Protein AF-A0A414ASW6-F1 (afdb_monomer)

Solvent-accessible surface area (backbone atoms only — not comparable to full-atom values): 5333 Å² total; per-residue (Å²): 131,83,59,65,66,58,54,51,49,54,51,51,54,54,50,50,75,64,55,57,93,88,65,80,80,41,69,66,51,53,50,52,53,57,56,71,71,50,68,59,85,84,69,51,55,70,62,54,53,51,48,51,50,71,71,44,89,60,50,64,61,51,39,50,54,45,23,75,77,69,75,45,54,53,69,57,51,52,52,48,47,57,65,69,69,59,125

Structure (mmCIF, N/CA/C/O backbone):
data_AF-A0A414ASW6-F1
#
_entry.id   AF-A0A414ASW6-F1
#
loop_
_atom_site.group_PDB
_atom_site.id
_atom_site.type_symbol
_atom_site.label_atom_id
_atom_site.label_alt_id
_atom_site.label_comp_id
_atom_site.label_asym_id
_atom_site.label_entity_id
_atom_site.label_seq_id
_atom_site.pdbx_PDB_ins_code
_atom_site.Cartn_x
_atom_site.Cartn_y
_atom_site.Cartn_z
_atom_site.occupancy
_atom_site.B_iso_or_equiv
_atom_site.auth_seq_id
_atom_site.auth_comp_id
_atom_site.auth_asym_id
_atom_site.auth_atom_id
_atom_site.pdbx_PDB_model_num
ATOM 1 N N . MET A 1 1 ? 16.892 20.405 -1.888 1.00 51.59 1 MET A N 1
ATOM 2 C CA . MET A 1 1 ? 17.398 19.043 -1.645 1.00 51.59 1 MET A CA 1
ATOM 3 C C . MET A 1 1 ? 16.539 18.162 -2.515 1.00 51.59 1 MET A C 1
ATOM 5 O O . MET A 1 1 ? 15.328 18.235 -2.354 1.00 51.59 1 MET A O 1
ATOM 9 N N . THR A 1 2 ? 17.115 17.525 -3.526 1.00 65.00 2 THR A N 1
ATOM 10 C CA . THR A 1 2 ? 16.330 16.721 -4.462 1.00 65.00 2 THR A CA 1
ATOM 11 C C . THR A 1 2 ? 15.831 15.479 -3.741 1.00 65.00 2 THR A C 1
ATOM 13 O O . THR A 1 2 ? 16.565 14.892 -2.945 1.00 65.00 2 THR A O 1
ATOM 16 N N . ASP A 1 3 ? 14.559 15.155 -3.938 1.00 91.06 3 ASP A N 1
ATOM 17 C CA . ASP A 1 3 ? 13.970 13.948 -3.380 1.00 91.06 3 ASP A CA 1
ATOM 18 C C . ASP A 1 3 ? 14.385 12.779 -4.268 1.00 91.06 3 ASP A C 1
ATOM 20 O O . ASP A 1 3 ? 13.807 12.557 -5.330 1.00 91.06 3 ASP A O 1
ATOM 24 N N . TRP A 1 4 ? 15.423 12.064 -3.838 1.00 93.12 4 TRP A N 1
ATOM 25 C CA . TRP A 1 4 ? 15.940 10.882 -4.527 1.00 93.12 4 TRP A CA 1
ATOM 26 C C . TRP A 1 4 ? 14.847 9.854 -4.838 1.00 93.12 4 TRP A C 1
ATOM 28 O O . TRP A 1 4 ? 14.940 9.144 -5.833 1.00 93.12 4 TRP A O 1
ATOM 38 N N . THR A 1 5 ? 13.789 9.800 -4.027 1.00 94.50 5 THR A N 1
ATOM 39 C CA . THR A 1 5 ? 12.652 8.905 -4.256 1.00 94.50 5 THR A CA 1
ATOM 40 C C . THR A 1 5 ? 11.904 9.275 -5.531 1.00 94.50 5 THR A C 1
ATOM 42 O O . THR A 1 5 ? 11.555 8.393 -6.309 1.00 94.50 5 THR A O 1
ATOM 45 N N . LEU A 1 6 ? 11.680 10.571 -5.771 1.00 94.88 6 LEU A N 1
ATOM 46 C CA . LEU A 1 6 ? 10.994 11.043 -6.975 1.00 94.88 6 LEU A CA 1
ATOM 47 C C . LEU A 1 6 ? 11.832 10.778 -8.226 1.00 94.88 6 LEU A C 1
ATOM 49 O O . LEU A 1 6 ? 11.291 10.323 -9.229 1.00 94.88 6 LEU A O 1
ATOM 53 N N . GLU A 1 7 ? 13.150 10.984 -8.149 1.00 95.75 7 GLU A N 1
ATOM 54 C CA . GLU A 1 7 ? 14.059 10.661 -9.257 1.00 95.75 7 GLU A CA 1
ATOM 55 C C . GLU A 1 7 ? 14.021 9.161 -9.593 1.00 95.75 7 GLU A C 1
ATOM 57 O O . GLU A 1 7 ? 13.907 8.791 -10.760 1.00 95.75 7 GLU A O 1
ATOM 62 N N . MET A 1 8 ? 14.031 8.292 -8.577 1.00 96.06 8 MET A N 1
ATOM 63 C CA . MET A 1 8 ? 13.923 6.844 -8.779 1.00 96.06 8 MET A CA 1
ATOM 64 C C . MET A 1 8 ? 12.572 6.428 -9.373 1.00 96.06 8 MET A C 1
ATOM 66 O O . MET A 1 8 ? 12.538 5.551 -10.235 1.00 96.06 8 MET A O 1
ATOM 70 N N . ILE A 1 9 ? 11.466 7.049 -8.946 1.00 95.50 9 ILE A N 1
ATOM 71 C CA . ILE A 1 9 ? 10.138 6.799 -9.529 1.00 95.50 9 ILE A CA 1
ATOM 72 C C . ILE A 1 9 ? 10.149 7.152 -11.018 1.00 95.50 9 ILE A C 1
ATOM 74 O O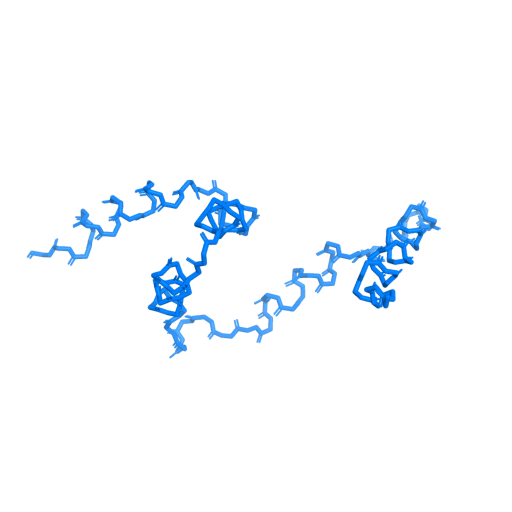 . ILE A 1 9 ? 9.762 6.322 -11.838 1.00 95.50 9 ILE A O 1
ATOM 78 N N . GLU A 1 10 ? 10.661 8.330 -11.383 1.00 95.06 10 GLU A N 1
ATOM 79 C CA . GLU A 1 10 ? 10.743 8.744 -12.787 1.00 95.06 10 GLU A CA 1
ATOM 80 C C . GLU A 1 10 ? 11.588 7.784 -13.637 1.00 95.06 10 GLU A C 1
ATOM 82 O O . GLU A 1 10 ? 11.276 7.539 -14.804 1.00 95.06 10 GLU A O 1
ATOM 87 N N . GLU A 1 11 ? 12.686 7.262 -13.091 1.00 94.94 11 GLU A N 1
ATOM 88 C CA . GLU A 1 11 ? 13.515 6.274 -13.785 1.00 94.94 11 GLU A CA 1
ATOM 89 C C . GLU A 1 11 ? 12.776 4.948 -13.988 1.00 94.94 11 GLU A C 1
ATOM 91 O O . GLU A 1 11 ? 12.793 4.411 -15.098 1.00 94.94 11 GLU A O 1
ATOM 96 N N . VAL A 1 12 ? 12.080 4.448 -12.964 1.00 94.00 12 VAL A N 1
ATOM 97 C CA . VAL A 1 12 ? 11.275 3.220 -13.063 1.00 94.00 12 VAL A CA 1
ATOM 98 C C . VAL A 1 12 ? 10.141 3.384 -14.075 1.00 94.00 12 VAL A C 1
ATOM 100 O O . VAL A 1 12 ? 9.959 2.518 -14.929 1.00 94.00 12 VAL A O 1
ATOM 103 N N . GLU A 1 13 ? 9.423 4.508 -14.056 1.00 93.62 13 GLU A N 1
ATOM 104 C CA . GLU A 1 13 ? 8.359 4.797 -15.026 1.00 93.62 13 GLU A CA 1
ATOM 105 C C . GLU A 1 13 ? 8.896 4.836 -16.464 1.00 93.62 13 GLU A C 1
ATOM 107 O O . GLU A 1 13 ? 8.291 4.265 -17.377 1.00 93.62 13 GLU A O 1
ATOM 112 N N . LYS A 1 14 ? 10.072 5.445 -16.676 1.00 93.19 14 LYS A N 1
ATOM 113 C CA . LYS A 1 14 ? 10.748 5.433 -17.983 1.00 93.19 14 LYS A CA 1
ATOM 114 C C . LYS A 1 14 ? 11.116 4.016 -18.410 1.00 93.19 14 LYS A C 1
ATOM 116 O O . LYS A 1 14 ? 10.967 3.696 -19.588 1.00 93.19 14 LYS A O 1
ATOM 121 N N . LEU A 1 15 ? 11.609 3.174 -17.503 1.00 91.75 15 LEU A N 1
ATOM 122 C CA . LEU A 1 15 ? 11.939 1.783 -17.823 1.00 91.75 15 LEU A CA 1
ATOM 123 C C . LEU A 1 15 ? 10.682 0.984 -18.191 1.00 91.75 15 LEU A C 1
ATOM 125 O O . LEU A 1 15 ? 10.688 0.345 -19.239 1.00 91.75 15 LEU A O 1
ATOM 129 N N . ASN A 1 16 ? 9.596 1.112 -17.420 1.00 88.94 16 ASN A N 1
ATOM 130 C CA . ASN A 1 16 ? 8.322 0.431 -17.680 1.00 88.94 16 ASN A CA 1
ATOM 131 C C . ASN A 1 16 ? 7.752 0.745 -19.072 1.00 88.94 16 ASN A C 1
ATOM 133 O O . ASN A 1 16 ? 7.335 -0.159 -19.791 1.00 88.94 16 ASN A O 1
ATOM 137 N N . VAL A 1 17 ? 7.755 2.020 -19.483 1.00 85.19 17 VAL A N 1
ATOM 138 C CA . VAL A 1 17 ? 7.255 2.435 -20.812 1.00 85.19 17 VAL A CA 1
ATOM 139 C C . VAL A 1 17 ? 8.114 1.872 -21.950 1.00 85.19 17 VAL A C 1
ATOM 141 O O . VAL A 1 17 ? 7.619 1.655 -23.056 1.00 85.19 17 VAL A O 1
ATOM 144 N N . ASN A 1 18 ? 9.400 1.636 -21.690 1.00 83.00 18 ASN A N 1
ATOM 145 C CA . ASN A 1 18 ? 10.348 1.131 -22.679 1.00 83.00 18 ASN A CA 1
ATOM 146 C C . ASN A 1 18 ? 10.471 -0.402 -22.682 1.00 83.00 18 ASN A C 1
ATOM 148 O O . ASN A 1 18 ? 11.254 -0.932 -23.476 1.00 83.00 18 ASN A O 1
ATOM 152 N N . THR A 1 19 ? 9.710 -1.116 -21.845 1.00 77.06 19 THR A N 1
ATOM 153 C CA . THR A 1 19 ? 9.687 -2.582 -21.811 1.00 77.06 19 THR A CA 1
ATOM 154 C C . THR A 1 19 ? 9.183 -3.132 -23.156 1.00 77.06 19 THR A C 1
ATOM 156 O O . THR A 1 19 ? 8.043 -2.869 -23.549 1.00 77.06 19 THR A O 1
ATOM 159 N N . PRO A 1 20 ? 10.010 -3.881 -23.914 1.00 75.81 20 PRO A N 1
ATOM 160 C CA . PRO A 1 20 ? 9.627 -4.441 -25.204 1.00 75.81 20 PRO A CA 1
ATOM 161 C C . PRO A 1 20 ? 8.394 -5.344 -25.118 1.00 75.81 20 PRO A C 1
ATOM 163 O O . PRO A 1 20 ? 8.253 -6.145 -24.196 1.00 75.81 20 PRO A O 1
ATOM 166 N N . TYR A 1 21 ? 7.542 -5.285 -26.143 1.00 66.50 21 TYR A N 1
ATOM 167 C CA . TYR A 1 21 ? 6.352 -6.129 -26.246 1.00 66.50 21 TYR A CA 1
ATOM 168 C C . TYR A 1 21 ? 6.717 -7.621 -26.143 1.00 66.50 21 TYR A C 1
ATOM 170 O O . TYR A 1 21 ? 7.477 -8.140 -26.964 1.00 66.50 21 TYR A O 1
ATOM 178 N N . GLY A 1 22 ? 6.175 -8.305 -25.133 1.00 65.62 22 GLY A N 1
ATOM 179 C CA . GLY A 1 22 ? 6.459 -9.715 -24.842 1.00 65.62 22 GLY A CA 1
ATOM 180 C C . GLY A 1 22 ? 7.517 -9.959 -23.758 1.00 65.62 22 GLY A C 1
ATOM 181 O O . GLY A 1 22 ? 7.710 -11.114 -23.379 1.00 65.62 22 GLY A O 1
ATOM 182 N N . GLN A 1 23 ? 8.171 -8.919 -23.223 1.00 69.50 23 GLN A N 1
ATOM 183 C CA . GLN A 1 23 ? 8.809 -9.011 -21.906 1.00 69.50 23 GLN A CA 1
ATOM 184 C C . GLN A 1 23 ?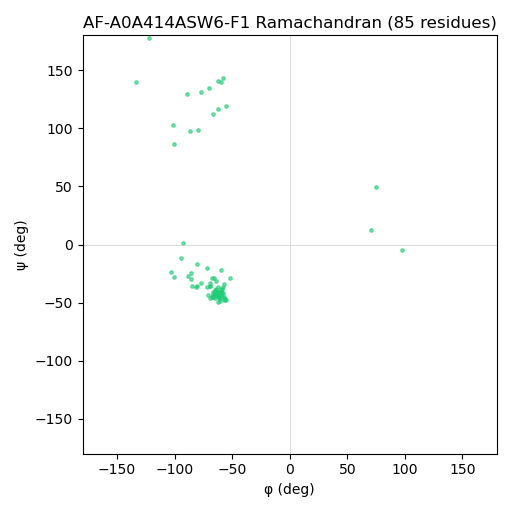 7.738 -8.904 -20.818 1.00 69.50 23 GLN A C 1
ATOM 186 O O . GLN A 1 23 ? 6.871 -8.041 -20.874 1.00 69.50 23 GLN A O 1
ATOM 191 N N . ILE A 1 24 ? 7.794 -9.830 -19.860 1.00 72.06 24 ILE A N 1
ATOM 192 C CA . ILE A 1 24 ? 6.758 -10.032 -18.835 1.00 72.06 24 ILE A CA 1
ATOM 193 C C . ILE A 1 24 ? 7.091 -9.261 -17.546 1.00 72.06 24 ILE A C 1
ATOM 195 O O . ILE A 1 24 ? 6.249 -9.161 -16.675 1.00 72.06 24 ILE A O 1
ATOM 199 N N . ILE A 1 25 ? 8.310 -8.728 -17.399 1.00 83.38 25 ILE A N 1
ATOM 200 C CA . ILE A 1 25 ? 8.768 -8.124 -16.141 1.00 83.38 25 ILE A CA 1
ATOM 201 C C . ILE A 1 25 ? 8.681 -6.600 -16.240 1.00 83.38 25 ILE A C 1
ATOM 203 O O . ILE A 1 25 ? 9.537 -5.959 -16.848 1.00 83.38 25 ILE A O 1
ATOM 207 N N . ASP A 1 26 ? 7.658 -6.043 -15.611 1.00 88.19 26 ASP A N 1
ATOM 208 C CA . ASP A 1 26 ? 7.465 -4.621 -15.331 1.00 88.19 26 ASP A CA 1
ATOM 209 C C . ASP A 1 26 ? 7.320 -4.396 -13.814 1.00 88.19 26 ASP A C 1
ATOM 211 O O . ASP A 1 26 ? 7.375 -5.345 -13.023 1.00 88.19 26 ASP A O 1
ATOM 215 N N . ALA A 1 27 ? 7.180 -3.137 -13.384 1.00 91.00 27 ALA A N 1
ATOM 216 C CA . ALA A 1 27 ? 7.027 -2.831 -11.960 1.00 91.00 27 ALA A CA 1
ATOM 217 C C . ALA A 1 27 ? 5.829 -3.550 -11.316 1.00 91.00 27 ALA A C 1
ATOM 219 O O . ALA A 1 27 ? 5.937 -3.953 -10.159 1.00 91.00 27 ALA A O 1
ATOM 220 N N . ASP A 1 28 ? 4.733 -3.757 -12.052 1.00 89.31 28 ASP A N 1
ATOM 221 C CA . ASP A 1 28 ? 3.543 -4.444 -11.539 1.00 89.31 28 ASP A CA 1
ATOM 222 C C . ASP A 1 28 ? 3.835 -5.925 -11.277 1.00 89.31 28 ASP A C 1
ATOM 224 O O . ASP A 1 28 ? 3.525 -6.445 -10.203 1.00 89.31 28 ASP A O 1
ATOM 228 N N . THR A 1 29 ? 4.508 -6.599 -12.211 1.00 90.25 29 THR A N 1
ATOM 229 C CA . THR A 1 29 ? 4.916 -8.002 -12.052 1.00 90.25 29 THR A CA 1
ATOM 230 C C . THR A 1 29 ? 5.875 -8.173 -10.870 1.00 90.25 29 THR A C 1
ATOM 232 O O . THR A 1 29 ? 5.692 -9.073 -10.051 1.00 90.25 29 THR A O 1
ATOM 235 N N . ILE A 1 30 ? 6.843 -7.261 -10.712 1.00 92.00 30 ILE A N 1
ATOM 236 C CA . ILE A 1 30 ? 7.768 -7.258 -9.564 1.00 92.00 30 ILE A CA 1
ATOM 237 C C . ILE A 1 30 ? 7.018 -7.011 -8.244 1.00 92.00 30 ILE A C 1
ATOM 239 O O . ILE A 1 30 ? 7.332 -7.632 -7.225 1.00 92.00 30 ILE A O 1
ATOM 243 N N . LEU A 1 31 ? 6.029 -6.113 -8.241 1.00 91.44 31 LEU A N 1
ATOM 244 C CA . LEU A 1 31 ? 5.218 -5.820 -7.060 1.00 91.44 31 LEU A CA 1
ATOM 245 C C . LEU A 1 31 ? 4.397 -7.041 -6.627 1.00 91.44 31 LEU A C 1
ATOM 247 O O . LEU A 1 31 ? 4.357 -7.356 -5.436 1.00 91.44 31 LEU A O 1
ATOM 251 N N . VAL A 1 32 ? 3.791 -7.758 -7.578 1.00 89.88 32 VAL A N 1
ATOM 252 C CA . VAL A 1 32 ? 3.060 -9.006 -7.304 1.00 89.88 32 VAL A CA 1
ATOM 253 C C . VAL A 1 32 ? 3.985 -10.061 -6.694 1.00 89.88 32 VAL A C 1
ATOM 255 O O . VAL A 1 32 ? 3.627 -10.649 -5.672 1.00 89.88 32 VAL A O 1
ATOM 258 N N . ASP A 1 33 ? 5.184 -10.257 -7.250 1.00 90.12 33 ASP A N 1
ATOM 259 C CA . ASP A 1 33 ? 6.168 -11.211 -6.717 1.00 90.12 33 ASP A CA 1
ATOM 260 C C . ASP A 1 33 ? 6.567 -10.872 -5.266 1.00 90.12 33 ASP A C 1
ATOM 262 O O . ASP A 1 33 ? 6.659 -11.755 -4.402 1.00 90.12 33 ASP A O 1
ATOM 266 N N . ALA A 1 34 ? 6.758 -9.583 -4.962 1.00 88.88 34 ALA A N 1
ATOM 267 C CA . ALA A 1 34 ? 7.087 -9.118 -3.615 1.00 88.88 34 ALA A CA 1
ATOM 268 C C . ALA A 1 34 ? 5.946 -9.366 -2.612 1.00 88.88 34 ALA A C 1
ATOM 270 O O . ALA A 1 34 ? 6.201 -9.792 -1.482 1.00 88.88 34 ALA A O 1
ATOM 271 N N . LEU A 1 35 ? 4.694 -9.143 -3.026 1.00 85.62 35 LEU A N 1
ATOM 272 C CA . LEU A 1 35 ? 3.510 -9.420 -2.208 1.00 85.62 35 LEU A CA 1
ATOM 273 C C . LEU A 1 35 ? 3.346 -10.920 -1.940 1.00 85.62 35 LEU A C 1
ATOM 275 O O . LEU A 1 35 ? 3.091 -11.303 -0.803 1.00 85.62 35 LEU A O 1
ATOM 279 N N . GLN A 1 36 ? 3.526 -11.768 -2.956 1.00 84.69 36 GLN A N 1
ATOM 280 C CA . GLN A 1 36 ? 3.402 -13.226 -2.821 1.00 84.69 36 GLN A CA 1
ATOM 281 C C . GLN A 1 36 ? 4.497 -13.846 -1.948 1.00 84.69 36 GLN A C 1
ATOM 283 O O . GLN A 1 36 ? 4.276 -14.881 -1.321 1.00 84.69 36 GLN A O 1
ATOM 288 N N . THR A 1 37 ? 5.674 -13.222 -1.902 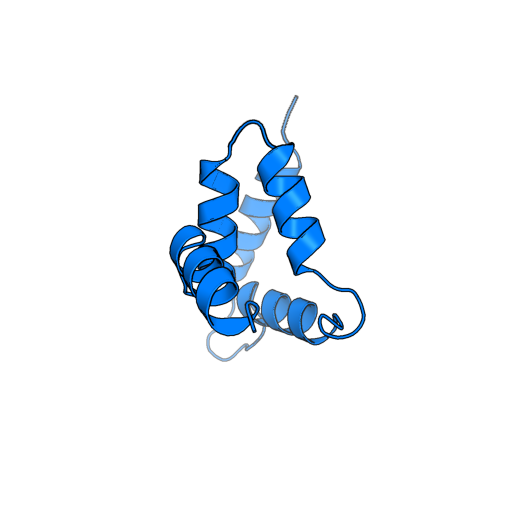1.00 84.38 37 THR A N 1
ATOM 289 C CA . THR A 1 37 ? 6.785 -13.670 -1.050 1.00 84.38 37 THR A CA 1
ATOM 290 C C . THR A 1 37 ? 6.520 -13.393 0.435 1.00 84.38 37 THR A C 1
ATOM 292 O O . THR A 1 37 ? 7.142 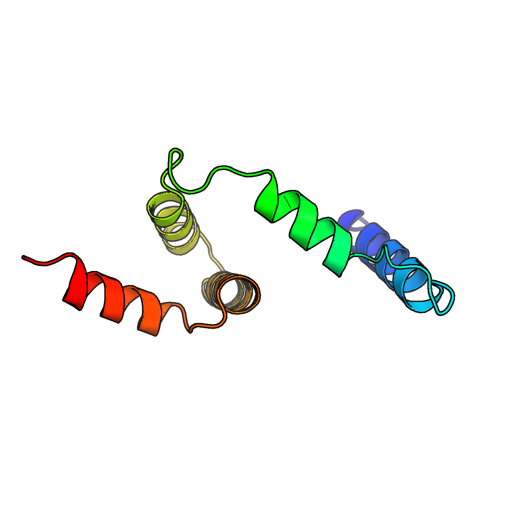-14.015 1.298 1.00 84.38 37 THR A O 1
ATOM 295 N N . ASN A 1 38 ? 5.611 -12.470 0.759 1.00 78.44 38 ASN A N 1
ATOM 296 C CA . ASN A 1 38 ? 5.320 -12.095 2.134 1.00 78.44 38 ASN A CA 1
ATOM 297 C C . ASN A 1 38 ? 4.207 -12.976 2.732 1.00 78.44 38 ASN A C 1
ATOM 299 O O . ASN A 1 38 ? 3.132 -13.119 2.153 1.00 78.44 38 ASN A O 1
ATOM 303 N N . ASP A 1 39 ? 4.443 -13.552 3.914 1.00 75.94 39 ASP A N 1
ATOM 304 C CA . ASP A 1 39 ? 3.437 -14.348 4.624 1.00 75.94 39 ASP A CA 1
ATOM 305 C C . ASP A 1 39 ? 2.553 -13.439 5.487 1.00 75.94 39 ASP A C 1
ATOM 307 O O . ASP A 1 39 ? 2.896 -13.043 6.609 1.00 75.94 39 ASP A O 1
ATOM 311 N N . PHE A 1 40 ? 1.391 -13.095 4.941 1.00 72.94 40 PHE A N 1
ATOM 312 C CA . PHE A 1 40 ? 0.407 -12.242 5.599 1.00 72.94 40 PHE A CA 1
ATOM 313 C C . PHE A 1 40 ? -0.468 -12.977 6.626 1.00 72.94 40 PHE A C 1
ATOM 315 O O . PHE A 1 40 ? -1.096 -12.319 7.463 1.00 72.94 40 PHE A O 1
ATOM 322 N N . GLU A 1 41 ? -0.508 -14.313 6.595 1.00 67.00 41 GLU A N 1
ATOM 323 C CA . GLU A 1 41 ? -1.351 -15.122 7.483 1.00 67.00 41 GLU A CA 1
ATOM 324 C C . GLU A 1 41 ? -0.708 -15.306 8.864 1.00 67.00 41 GLU A C 1
ATOM 326 O O . GLU A 1 41 ? -1.413 -15.265 9.876 1.00 67.00 41 GLU A O 1
ATOM 331 N N . LEU A 1 42 ? 0.623 -15.443 8.933 1.00 58.91 42 LEU A N 1
ATOM 332 C CA . LEU A 1 42 ? 1.351 -15.577 10.205 1.00 58.91 42 LEU A CA 1
ATOM 333 C C . LEU A 1 42 ? 1.711 -14.235 10.861 1.00 58.91 42 LEU A C 1
ATOM 335 O O . LEU A 1 42 ? 1.808 -14.162 12.087 1.00 58.91 42 LEU A O 1
ATOM 339 N N . SER A 1 43 ? 1.921 -13.178 10.070 1.00 62.28 43 SER A N 1
ATOM 340 C CA . SER A 1 43 ? 2.431 -11.886 10.562 1.00 62.28 43 SER A CA 1
ATOM 341 C C . SER A 1 43 ? 1.352 -10.938 11.103 1.00 62.28 43 SER A C 1
ATOM 343 O O . SER A 1 43 ? 1.653 -10.116 11.966 1.00 62.28 43 SER A O 1
ATOM 345 N N . GLY A 1 44 ? 0.091 -11.069 10.668 1.00 68.62 44 GLY A N 1
ATOM 346 C CA . GLY A 1 44 ? -1.023 -10.270 11.194 1.00 68.62 44 GLY A CA 1
ATOM 347 C C . GLY A 1 44 ? -1.054 -8.810 10.714 1.00 68.62 44 GLY A C 1
ATOM 348 O O . GLY A 1 44 ? -1.247 -7.896 11.516 1.00 68.62 44 GLY A O 1
ATOM 349 N N . ILE A 1 45 ? -0.946 -8.580 9.401 1.00 88.44 45 ILE A N 1
ATOM 350 C CA . ILE A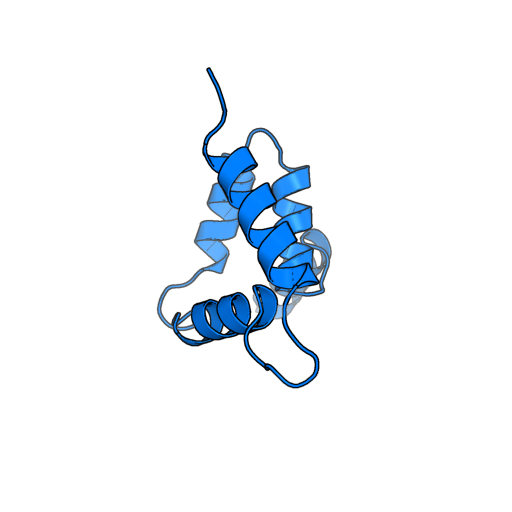 1 45 ? -0.818 -7.237 8.792 1.00 88.44 45 ILE A CA 1
ATOM 351 C C . ILE A 1 45 ? -1.968 -6.254 9.047 1.00 88.44 45 ILE A C 1
ATOM 353 O O . ILE A 1 45 ? -1.783 -5.041 8.940 1.00 88.44 45 ILE A O 1
ATOM 357 N N . ALA A 1 46 ? -3.166 -6.739 9.383 1.00 91.12 46 ALA A N 1
ATOM 358 C CA . ALA A 1 46 ? -4.321 -5.869 9.595 1.00 91.12 46 ALA A CA 1
ATOM 359 C C . ALA A 1 46 ? -4.063 -4.858 10.726 1.00 91.12 46 ALA A C 1
ATOM 361 O O . ALA A 1 46 ? -4.394 -3.678 10.601 1.00 91.12 46 ALA A O 1
ATOM 362 N N . GLN A 1 47 ? -3.419 -5.299 11.812 1.00 90.31 47 GLN A N 1
ATOM 363 C CA . GLN A 1 47 ? -3.137 -4.429 12.950 1.00 90.31 47 GLN A CA 1
ATOM 364 C C . GLN A 1 47 ? -2.085 -3.362 12.617 1.00 90.31 47 GLN A C 1
ATOM 366 O O . GLN A 1 47 ? -2.218 -2.223 13.074 1.00 90.31 47 GLN A O 1
ATOM 371 N N . ASP A 1 48 ? -1.095 -3.696 11.788 1.00 91.50 48 ASP A N 1
ATOM 372 C CA . ASP A 1 48 ? -0.069 -2.754 11.333 1.00 91.50 48 ASP A CA 1
ATOM 373 C C . ASP A 1 48 ? -0.674 -1.664 10.451 1.00 91.50 48 A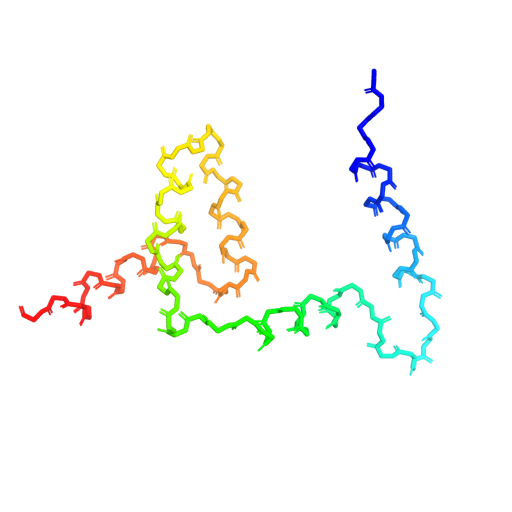SP A C 1
ATOM 375 O O . ASP A 1 48 ? -0.451 -0.476 10.692 1.00 91.50 48 ASP A O 1
ATOM 379 N N . ILE A 1 49 ? -1.542 -2.043 9.509 1.00 94.25 49 ILE A N 1
ATOM 380 C CA . ILE A 1 49 ? -2.290 -1.089 8.679 1.00 94.25 49 ILE A CA 1
ATOM 381 C C . ILE A 1 49 ? -3.131 -0.154 9.561 1.00 94.25 49 ILE A C 1
ATOM 383 O O . ILE A 1 49 ? -3.164 1.057 9.332 1.00 94.25 49 ILE A O 1
ATOM 387 N N . PHE A 1 50 ? -3.777 -0.677 10.609 1.00 95.75 50 PHE A N 1
ATOM 388 C CA . PHE A 1 50 ? -4.548 0.154 11.538 1.00 95.75 50 PHE A CA 1
ATOM 389 C C . PHE A 1 50 ? -3.669 1.141 12.304 1.00 95.75 50 PHE A C 1
ATOM 391 O O . PHE A 1 50 ? -4.092 2.277 12.532 1.00 95.75 50 PHE A O 1
ATOM 398 N N . ASN A 1 51 ? -2.469 0.732 12.709 1.00 96.12 51 ASN A N 1
ATOM 399 C CA . ASN A 1 51 ? -1.533 1.603 13.416 1.00 96.12 51 ASN A CA 1
ATOM 400 C C . ASN A 1 51 ? -0.986 2.691 12.484 1.00 96.12 51 ASN A C 1
ATOM 402 O O . ASN A 1 51 ? -1.083 3.868 12.828 1.00 96.12 51 ASN A O 1
ATOM 406 N N . ILE A 1 52 ? -0.574 2.334 11.262 1.00 96.56 52 ILE A N 1
ATOM 407 C CA . ILE A 1 52 ? -0.172 3.293 10.218 1.00 96.56 52 ILE A CA 1
ATOM 408 C C . ILE A 1 52 ? -1.295 4.298 9.959 1.00 96.56 52 ILE A C 1
ATOM 410 O O . ILE A 1 52 ? -1.062 5.509 9.961 1.00 96.56 52 ILE A O 1
ATOM 414 N N . TYR A 1 53 ? -2.537 3.826 9.798 1.00 97.81 53 TYR A N 1
ATOM 415 C CA . TYR A 1 53 ? -3.673 4.724 9.623 1.00 97.81 53 TYR A CA 1
ATOM 416 C C . TYR A 1 53 ? -3.846 5.646 10.826 1.00 97.81 53 TYR A C 1
ATOM 418 O O . TYR A 1 53 ? -4.123 6.817 10.617 1.00 97.81 53 TYR A O 1
ATOM 426 N N . LYS A 1 54 ? -3.683 5.191 12.074 1.00 97.75 54 LYS A N 1
ATOM 427 C CA . LYS A 1 54 ? -3.816 6.041 13.278 1.00 97.75 54 LYS A CA 1
ATOM 428 C C . LYS A 1 54 ? -2.687 7.063 13.416 1.00 97.75 54 LYS A C 1
ATOM 430 O O . LYS A 1 54 ? -2.970 8.192 13.819 1.00 97.75 54 LYS A O 1
ATOM 435 N N . GLU A 1 55 ? -1.470 6.716 13.022 1.00 97.69 55 GLU A N 1
ATOM 436 C CA . GLU A 1 55 ? -0.268 7.548 13.180 1.00 97.69 55 GLU A CA 1
ATOM 437 C C . GLU A 1 55 ? -0.034 8.515 12.008 1.00 97.69 55 GLU A C 1
ATOM 439 O O . GLU A 1 55 ? 0.513 9.598 12.208 1.00 97.69 55 GLU A O 1
ATOM 444 N N . SER A 1 56 ? -0.502 8.184 10.800 1.00 97.62 56 SER A N 1
ATOM 445 C CA . SER A 1 56 ? -0.300 9.010 9.600 1.00 97.62 56 SER A CA 1
ATOM 446 C C . SER A 1 56 ? -0.939 10.400 9.718 1.00 97.62 56 SER A C 1
ATOM 448 O O . SER A 1 56 ? -2.062 10.538 10.198 1.00 97.62 56 SER A O 1
ATOM 450 N N . GLN A 1 57 ? -0.279 11.445 9.220 1.00 97.94 57 GLN A N 1
ATOM 451 C CA . GLN A 1 57 ? -0.920 12.758 9.055 1.00 97.94 57 GLN A CA 1
ATOM 452 C C . GLN A 1 57 ? -1.839 12.791 7.824 1.00 97.94 57 GLN A C 1
ATOM 454 O O . GLN A 1 57 ? -2.897 13.418 7.861 1.00 97.94 57 GLN A O 1
ATOM 459 N N . ASP A 1 58 ? -1.478 12.062 6.766 1.00 97.75 58 ASP A N 1
ATOM 460 C CA . ASP A 1 58 ? -2.267 11.936 5.544 1.00 97.75 58 ASP A CA 1
ATOM 461 C C . ASP A 1 58 ? -3.036 10.609 5.533 1.00 97.75 58 ASP A C 1
ATOM 463 O O . ASP A 1 58 ? -2.594 9.577 5.019 1.00 97.75 58 ASP A O 1
ATOM 467 N N . LYS A 1 59 ? -4.224 10.641 6.142 1.00 97.44 59 LYS A N 1
ATOM 468 C CA . LYS A 1 59 ? -5.136 9.491 6.200 1.00 97.44 59 LYS A CA 1
ATOM 469 C C . LYS A 1 59 ? -5.642 9.083 4.816 1.00 97.44 59 LYS A C 1
ATOM 471 O O . LYS A 1 59 ? -5.940 7.910 4.599 1.00 97.44 59 LYS A O 1
ATOM 476 N N . LEU A 1 60 ? -5.777 10.044 3.900 1.00 97.81 60 LEU A N 1
ATOM 477 C CA . LEU A 1 60 ? -6.353 9.803 2.582 1.00 97.81 60 LEU A CA 1
ATOM 478 C C . LEU A 1 60 ? -5.398 8.978 1.722 1.00 97.81 60 LEU A C 1
ATOM 480 O O . LEU A 1 60 ? -5.839 8.025 1.084 1.00 97.81 60 LEU A O 1
ATOM 484 N N . SER A 1 61 ? -4.103 9.295 1.748 1.00 97.50 61 SER A N 1
ATOM 485 C CA . SER A 1 61 ? -3.099 8.507 1.027 1.00 97.50 61 SER A CA 1
ATOM 486 C C . SER A 1 61 ? -3.018 7.068 1.537 1.00 97.50 61 SER A C 1
ATOM 488 O O . SER A 1 61 ? -2.934 6.150 0.728 1.00 97.50 61 SER A O 1
ATOM 490 N N . VAL A 1 62 ? -3.168 6.839 2.849 1.00 97.69 62 VAL A N 1
ATOM 491 C CA . VAL A 1 62 ? -3.247 5.470 3.399 1.00 97.69 62 VAL A CA 1
ATOM 492 C C . VAL A 1 62 ? -4.460 4.714 2.845 1.00 97.69 62 VAL A C 1
ATOM 494 O O . VAL A 1 62 ? -4.313 3.570 2.424 1.00 97.69 62 VAL A O 1
ATOM 497 N N . LYS A 1 63 ? -5.646 5.342 2.791 1.00 98.12 63 LYS A N 1
ATOM 498 C CA . LYS A 1 63 ? -6.849 4.709 2.215 1.00 98.12 63 LYS A CA 1
ATOM 499 C C . LYS A 1 63 ? -6.685 4.389 0.728 1.00 98.12 63 LYS A C 1
ATOM 501 O O . LYS A 1 63 ? -7.082 3.310 0.306 1.00 98.12 63 LYS A O 1
ATOM 506 N N . LYS A 1 64 ? -6.076 5.295 -0.045 1.00 98.12 64 LYS A N 1
ATOM 507 C CA . LYS A 1 64 ? -5.800 5.077 -1.474 1.00 98.12 64 LYS A CA 1
ATOM 508 C C . LYS A 1 64 ? -4.862 3.894 -1.685 1.00 98.12 64 LYS A C 1
ATOM 510 O O . LYS A 1 64 ? -5.199 2.998 -2.440 1.00 98.12 64 LYS A O 1
ATOM 515 N N . ILE A 1 65 ? -3.744 3.850 -0.959 1.00 96.44 65 ILE A N 1
ATOM 516 C CA . ILE A 1 65 ? -2.798 2.729 -1.039 1.00 96.44 65 ILE A CA 1
ATOM 517 C C . ILE A 1 65 ? -3.485 1.412 -0.653 1.00 96.44 65 ILE A C 1
ATOM 519 O O . ILE A 1 65 ? -3.315 0.413 -1.343 1.00 96.44 65 ILE A O 1
ATOM 523 N N . PHE A 1 66 ? -4.297 1.406 0.411 1.00 96.31 66 PHE A N 1
ATOM 524 C CA . PHE A 1 66 ? -5.073 0.221 0.785 1.00 96.31 66 PHE A CA 1
ATOM 525 C C . PHE A 1 66 ? -5.974 -0.254 -0.362 1.00 96.31 66 PHE A C 1
ATOM 527 O O . PHE A 1 66 ? -5.994 -1.443 -0.668 1.00 96.31 66 PHE A O 1
ATOM 534 N N . TYR A 1 67 ? -6.688 0.669 -1.010 1.00 97.00 67 TYR A N 1
ATOM 535 C CA . TYR A 1 67 ? -7.554 0.347 -2.139 1.00 97.00 67 TYR A CA 1
ATOM 536 C C . TYR A 1 67 ? -6.774 -0.234 -3.327 1.00 97.00 67 TYR A C 1
ATOM 538 O O . TYR A 1 67 ? -7.200 -1.253 -3.860 1.00 97.00 67 TYR A O 1
ATOM 546 N N . GLU A 1 68 ? -5.622 0.338 -3.694 1.00 95.31 68 GLU A N 1
ATOM 547 C CA . GLU A 1 68 ? -4.793 -0.183 -4.799 1.00 95.31 68 GLU A CA 1
ATOM 548 C C . GLU A 1 68 ? -4.363 -1.642 -4.569 1.00 95.31 68 GLU A C 1
ATOM 550 O O . GLU A 1 68 ? -4.342 -2.441 -5.502 1.00 95.31 68 GLU A O 1
ATOM 555 N N . PHE A 1 69 ? -4.072 -2.025 -3.321 1.00 90.50 69 PHE A N 1
ATOM 556 C CA . PHE A 1 69 ? -3.653 -3.393 -2.999 1.00 90.50 69 PHE A CA 1
ATOM 557 C C . PHE A 1 69 ? -4.809 -4.376 -2.784 1.00 90.50 69 PHE A C 1
ATOM 559 O O . PHE A 1 69 ? -4.676 -5.558 -3.099 1.00 90.50 69 PHE A O 1
ATOM 566 N N . VAL A 1 70 ? -5.921 -3.928 -2.198 1.00 91.88 70 VAL A N 1
ATOM 567 C CA . VAL A 1 70 ? -7.005 -4.816 -1.733 1.00 91.88 70 VAL A CA 1
ATOM 568 C C . VAL A 1 70 ? -8.205 -4.816 -2.685 1.00 91.88 70 VAL A C 1
ATOM 570 O O . VAL A 1 70 ? -8.984 -5.769 -2.697 1.00 91.88 70 VAL A O 1
ATOM 573 N N . GLY A 1 71 ? -8.375 -3.760 -3.482 1.00 95.69 71 GLY A N 1
ATOM 574 C CA . GLY A 1 71 ? -9.515 -3.574 -4.384 1.00 95.69 71 GLY A CA 1
ATOM 575 C C . GLY A 1 71 ? -10.840 -3.278 -3.672 1.00 95.69 71 GLY A C 1
ATOM 576 O O . GLY A 1 71 ? -11.901 -3.371 -4.286 1.00 95.69 71 GLY A O 1
ATOM 577 N N . VAL A 1 72 ? -10.798 -2.959 -2.375 1.00 96.19 72 VAL A N 1
ATOM 578 C CA . VAL A 1 72 ? -11.964 -2.637 -1.539 1.00 96.19 72 VAL A CA 1
ATOM 579 C C . VAL A 1 72 ? -11.656 -1.381 -0.737 1.00 96.19 72 VAL A C 1
ATOM 581 O O . VAL A 1 72 ? -10.543 -1.212 -0.236 1.00 96.19 72 VAL A O 1
ATOM 584 N N . GLU A 1 73 ? -12.642 -0.496 -0.600 1.00 97.69 73 GLU A N 1
ATOM 585 C CA . GLU A 1 73 ? -12.495 0.719 0.198 1.00 97.69 73 GLU A CA 1
ATOM 586 C C . GLU A 1 73 ? -12.174 0.381 1.658 1.00 97.69 73 GLU A C 1
ATOM 588 O O . GLU A 1 73 ? -12.760 -0.528 2.253 1.00 97.69 73 GLU A O 1
ATOM 593 N N . PHE A 1 74 ? -11.267 1.142 2.277 1.00 97.81 74 PHE A N 1
ATOM 594 C CA . PHE A 1 74 ? -10.798 0.822 3.629 1.00 97.81 74 PHE A CA 1
ATOM 595 C C . PHE A 1 74 ? -11.940 0.784 4.658 1.00 97.81 74 PHE A C 1
ATOM 597 O O . PHE A 1 74 ? -11.987 -0.099 5.512 1.00 97.81 74 PHE A O 1
ATOM 604 N N . ASP A 1 75 ? -12.910 1.694 4.548 1.00 97.38 75 ASP A N 1
ATOM 605 C CA . ASP A 1 75 ? -14.064 1.722 5.452 1.00 97.38 75 ASP A CA 1
ATOM 606 C C . ASP A 1 75 ? -15.006 0.521 5.215 1.00 97.38 75 ASP A C 1
ATOM 608 O O . ASP A 1 75 ? -15.577 -0.011 6.169 1.00 97.38 75 ASP A O 1
ATOM 612 N N . GLU A 1 76 ? -15.131 0.041 3.971 1.00 97.94 76 GLU A N 1
ATOM 613 C CA . GLU A 1 76 ? -15.893 -1.171 3.638 1.00 97.94 76 GLU A CA 1
ATOM 614 C C . GLU A 1 76 ? -15.241 -2.421 4.230 1.00 97.94 76 GLU A C 1
ATOM 616 O O . GLU A 1 76 ? -15.925 -3.249 4.843 1.00 97.94 76 GLU A O 1
ATOM 621 N N . TYR A 1 77 ? -13.914 -2.517 4.141 1.00 96.88 77 TYR A N 1
ATOM 622 C CA . TYR A 1 77 ? -13.153 -3.566 4.810 1.00 96.88 77 TYR A CA 1
ATOM 623 C C . TYR A 1 77 ? -13.400 -3.568 6.328 1.00 96.88 77 TYR A C 1
ATOM 625 O O . TYR A 1 77 ? -13.723 -4.614 6.897 1.00 96.88 77 TYR A O 1
ATOM 633 N N . LEU A 1 78 ? -13.338 -2.406 6.989 1.00 96.88 78 LEU A N 1
ATOM 634 C CA . LEU A 1 78 ? -13.599 -2.302 8.430 1.00 96.88 78 LEU A CA 1
ATOM 635 C C . LEU A 1 78 ? -15.031 -2.718 8.801 1.00 96.88 78 LEU A C 1
ATOM 637 O O . LEU A 1 78 ? -15.223 -3.424 9.795 1.00 96.88 78 LEU A O 1
ATOM 641 N N . MET A 1 79 ? -16.033 -2.332 8.003 1.00 96.38 79 MET A N 1
ATOM 642 C CA . MET A 1 79 ? -17.421 -2.775 8.198 1.00 96.38 79 MET A CA 1
ATOM 643 C C . MET A 1 79 ? -17.555 -4.296 8.071 1.00 96.38 79 MET A C 1
ATOM 645 O O . MET A 1 79 ? -18.235 -4.931 8.884 1.00 96.38 79 MET A O 1
ATOM 649 N N . LYS A 1 80 ? -16.879 -4.901 7.087 1.00 95.31 80 LYS A N 1
ATOM 650 C CA . LYS A 1 80 ? -16.842 -6.359 6.926 1.00 95.31 80 LYS A CA 1
ATOM 651 C C . LYS A 1 80 ? -16.203 -7.034 8.140 1.00 95.31 80 LYS A C 1
ATOM 653 O O . LYS A 1 80 ? -16.795 -7.960 8.693 1.00 95.31 80 LYS A O 1
ATOM 658 N N . CYS A 1 81 ? -15.066 -6.525 8.618 1.00 94.31 81 CYS A N 1
ATOM 659 C CA . CYS A 1 81 ? -14.424 -7.008 9.841 1.00 94.31 81 CYS A CA 1
ATOM 660 C C . CYS A 1 81 ? -15.371 -6.950 11.045 1.00 94.31 81 CYS A C 1
ATOM 662 O O . CYS A 1 81 ? -15.497 -7.936 11.766 1.00 94.31 81 CYS A O 1
ATOM 664 N N . GLN A 1 82 ? -16.079 -5.835 11.253 1.00 94.12 82 GLN A N 1
ATOM 665 C CA . GLN A 1 82 ? -17.050 -5.719 12.346 1.00 94.12 82 GLN A CA 1
ATOM 666 C C . GLN A 1 82 ? -18.145 -6.784 12.254 1.00 94.12 82 GLN A C 1
ATOM 668 O O . GLN A 1 82 ? -18.491 -7.377 13.272 1.00 94.12 82 GLN A O 1
ATOM 673 N N . LYS A 1 83 ? -18.662 -7.053 11.051 1.00 94.88 83 LYS A N 1
ATOM 674 C CA . LYS A 1 83 ? -19.733 -8.031 10.822 1.00 94.88 83 LYS A CA 1
ATOM 675 C C . LYS A 1 83 ? -19.282 -9.486 10.981 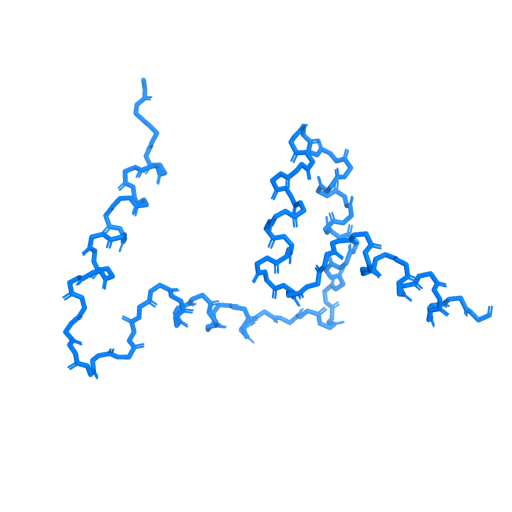1.00 94.88 83 LYS A C 1
ATOM 677 O O . LYS A 1 83 ? -20.076 -10.309 11.417 1.00 94.88 83 LYS A O 1
ATOM 682 N N . GLU A 1 84 ? -18.058 -9.810 10.575 1.00 92.81 84 GLU A N 1
ATOM 683 C CA . GLU A 1 84 ? -17.591 -11.200 10.466 1.00 92.81 84 GLU A CA 1
ATOM 684 C C . GLU A 1 84 ? -16.724 -11.653 11.649 1.00 92.81 84 GLU A C 1
ATOM 686 O O . GLU A 1 84 ? -16.715 -12.839 11.977 1.00 92.81 84 GLU A O 1
ATOM 691 N N . ILE A 1 85 ? -16.008 -10.732 12.308 1.00 88.94 85 ILE A N 1
ATOM 692 C CA . ILE A 1 85 ? -15.195 -11.045 13.497 1.00 88.94 85 ILE A CA 1
ATOM 693 C C . ILE A 1 85 ? -16.070 -11.121 14.748 1.00 88.94 85 ILE A C 1
ATOM 695 O O . ILE A 1 85 ? -15.798 -11.933 15.635 1.00 88.94 85 ILE A O 1
ATOM 699 N N . SER A 1 86 ? -17.104 -10.276 14.844 1.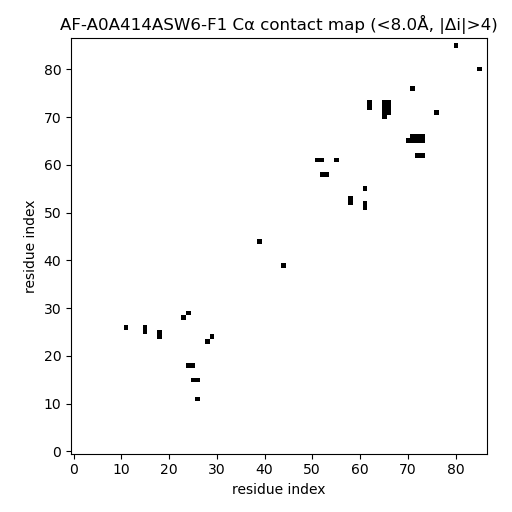00 61.56 86 SER A N 1
ATOM 700 C CA . SER A 1 86 ? -18.031 -10.354 15.969 1.00 61.56 86 SER A CA 1
ATOM 701 C C . SER A 1 86 ? -18.821 -11.664 15.890 1.00 61.56 86 SER A C 1
A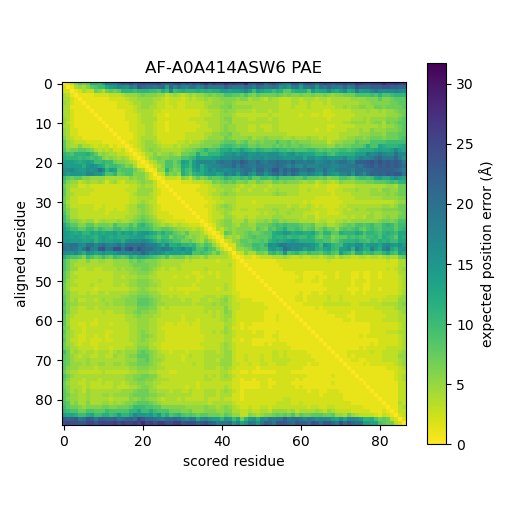TOM 703 O O . SER A 1 86 ? -19.601 -11.903 14.971 1.00 61.56 86 SER A O 1
ATOM 705 N N . ARG A 1 87 ? -18.547 -12.544 16.853 1.00 57.81 87 ARG A N 1
ATOM 706 C CA . ARG A 1 87 ? -19.410 -13.665 17.224 1.00 57.81 87 ARG A CA 1
ATOM 707 C C . ARG A 1 87 ? -20.334 -13.225 18.344 1.00 57.81 87 ARG A C 1
ATOM 709 O O . ARG A 1 87 ? -19.841 -12.498 19.236 1.00 57.81 87 ARG A O 1
#

Secondary structure (DSSP, 8-state):
---HHHHHHHHHHHHHHTPPTT---SHHHHHHHHHHHS-HHHHTHHHHHHHHHHH-S-HHHHHHHHHHHHSS-HHHHHHHHHHHH--

Mean predicted aligned error: 5.67 Å

Nearest PDB structures (foldseek):
  6cb1-assembly1_i  TM=3.617E-01  e=5.480E+00  Saccharomyces cerevisiae BY4741
  8ras-assembly1_F  TM=1.856E-01  e=8.965E+00  Sinapis alba

Radius of gyration: 16.91 Å; Cα contacts (8 Å, |Δi|>4): 24; chains: 1; bounding box: 37×35×44 Å

Sequence (87 aa):
MTDWTLEMIEEVEKLNVNTPYGQIIDADTILVDALQTNDFELSGIAQDIFNIYKESQDKLSVKKIFYEFVGVEFDEYLMKCQKEISR

Foldseek 3Di:
DDDVVVVVVVVLVVVQVVPDDPDPDHPVVVVVVVVVVDDCPVPPCVVVLVVCCVPDPPNPVSQVVCCVVPVDGPVVVVVVCVVPVPD

pLDDT: mean 88.44, std 11.42, range [51.59, 98.12]

Organism: NCBI:txid208479